Protein AF-A0A956Y553-F1 (afdb_monomer)

Mean predicted aligned error: 2.67 Å

pLDDT: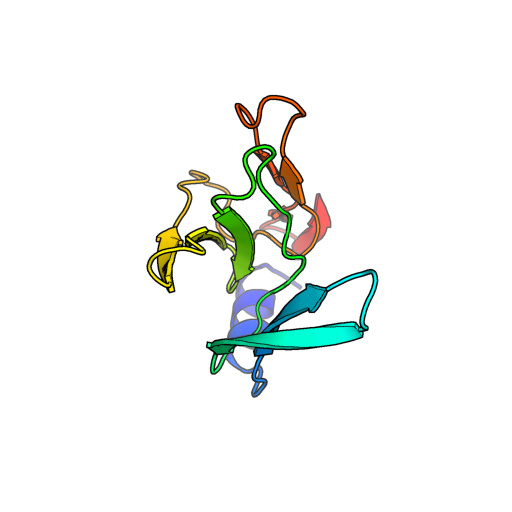 mean 96.54, std 2.19, range [89.06, 98.75]

Structure (mmCIF, N/CA/C/O backbone):
data_AF-A0A956Y553-F1
#
_entry.id   AF-A0A956Y553-F1
#
loop_
_atom_site.group_PDB
_atom_site.id
_atom_site.type_symbol
_atom_site.label_atom_id
_atom_site.label_alt_id
_atom_site.label_comp_id
_atom_site.label_asym_id
_atom_site.label_entity_id
_atom_site.label_seq_id
_atom_site.pdbx_PDB_ins_code
_atom_site.Cartn_x
_atom_site.Cartn_y
_atom_site.Cartn_z
_atom_site.occupancy
_atom_site.B_iso_or_equiv
_atom_site.auth_seq_id
_atom_site.auth_comp_id
_atom_site.auth_asym_id
_atom_site.auth_atom_id
_atom_site.pdbx_PDB_model_num
ATOM 1 N N . MET A 1 1 ? 25.386 0.453 -8.237 1.00 89.38 1 MET A N 1
ATOM 2 C CA . MET A 1 1 ? 24.856 -0.802 -7.673 1.00 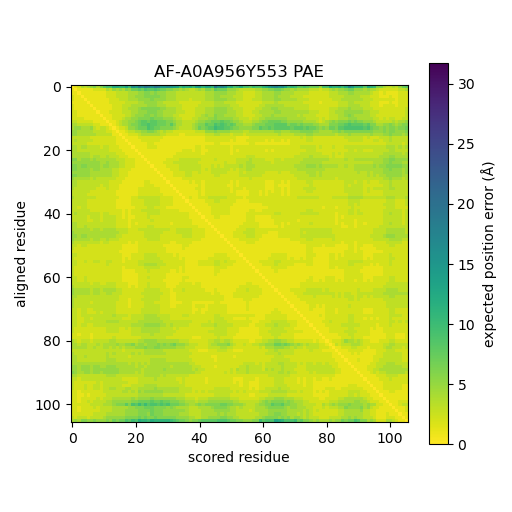89.38 1 MET A CA 1
ATOM 3 C C . MET A 1 1 ? 23.680 -1.169 -8.550 1.00 89.38 1 MET A C 1
ATOM 5 O O . MET A 1 1 ? 22.907 -0.267 -8.835 1.00 89.38 1 MET A O 1
ATOM 9 N N . ASP A 1 2 ? 23.603 -2.397 -9.049 1.00 94.25 2 ASP A N 1
ATOM 10 C CA . ASP A 1 2 ? 22.455 -2.837 -9.851 1.00 94.25 2 ASP A CA 1
ATOM 11 C C . ASP A 1 2 ? 21.293 -3.291 -8.951 1.00 94.25 2 ASP A C 1
ATOM 13 O O . ASP A 1 2 ? 21.432 -3.384 -7.723 1.00 94.25 2 ASP A O 1
ATOM 17 N N . ILE A 1 3 ? 20.138 -3.564 -9.561 1.00 95.19 3 ILE A N 1
ATOM 18 C CA . ILE A 1 3 ? 18.945 -3.976 -8.817 1.00 95.19 3 ILE A CA 1
ATOM 19 C C . ILE A 1 3 ? 19.120 -5.319 -8.097 1.00 95.19 3 ILE A C 1
ATOM 21 O O . ILE A 1 3 ? 18.619 -5.489 -6.989 1.00 95.19 3 ILE A O 1
ATOM 25 N N . GLU A 1 4 ? 19.880 -6.255 -8.667 1.00 95.94 4 GLU A N 1
ATOM 26 C CA . GLU A 1 4 ? 20.129 -7.567 -8.055 1.00 95.94 4 GLU A CA 1
ATOM 27 C C . GLU A 1 4 ? 20.916 -7.440 -6.746 1.00 95.94 4 GLU A C 1
ATOM 29 O O . GLU A 1 4 ? 20.583 -8.068 -5.736 1.00 95.94 4 GLU A O 1
ATOM 34 N N . THR A 1 5 ? 21.923 -6.564 -6.724 1.00 95.56 5 THR A N 1
ATOM 35 C CA . THR A 1 5 ? 22.677 -6.266 -5.504 1.00 95.56 5 THR A CA 1
ATOM 36 C C . THR A 1 5 ? 21.781 -5.620 -4.446 1.00 95.56 5 THR A C 1
ATOM 38 O O . THR A 1 5 ? 21.838 -6.013 -3.279 1.00 95.56 5 THR A O 1
ATOM 41 N N . LEU A 1 6 ? 20.913 -4.677 -4.838 1.00 94.25 6 LEU A N 1
ATOM 42 C CA . LEU A 1 6 ? 19.969 -4.045 -3.912 1.00 94.25 6 LEU A CA 1
ATOM 43 C C . LEU A 1 6 ? 18.974 -5.062 -3.332 1.00 94.25 6 LEU A C 1
ATOM 45 O O . LEU A 1 6 ? 18.764 -5.085 -2.119 1.00 94.25 6 LEU A O 1
ATOM 49 N N . ARG A 1 7 ? 18.396 -5.931 -4.169 1.00 94.44 7 ARG A N 1
ATOM 50 C CA . ARG A 1 7 ? 17.472 -6.997 -3.745 1.00 94.44 7 ARG A CA 1
ATOM 51 C C . ARG A 1 7 ? 18.106 -7.900 -2.697 1.00 94.44 7 ARG A C 1
ATOM 53 O O . ARG A 1 7 ? 17.469 -8.198 -1.688 1.00 94.44 7 ARG A O 1
ATOM 60 N N . LYS A 1 8 ? 19.372 -8.282 -2.894 1.00 94.81 8 LYS A N 1
ATOM 61 C CA . LYS A 1 8 ? 20.120 -9.076 -1.915 1.00 94.81 8 LYS A CA 1
ATOM 62 C C . LYS A 1 8 ? 20.251 -8.348 -0.576 1.00 94.81 8 LYS A C 1
ATOM 64 O O . LYS A 1 8 ? 19.958 -8.937 0.457 1.00 94.81 8 LYS A O 1
ATOM 69 N N . TRP A 1 9 ? 20.621 -7.068 -0.586 1.00 92.50 9 TRP A N 1
ATOM 70 C CA . TRP A 1 9 ? 20.732 -6.281 0.648 1.00 92.50 9 TRP A CA 1
ATOM 71 C C . TRP A 1 9 ? 19.391 -6.098 1.359 1.00 92.50 9 TRP A C 1
ATOM 73 O O . TRP A 1 9 ? 19.344 -6.142 2.584 1.00 92.50 9 TRP A O 1
ATOM 83 N N . ILE A 1 10 ? 18.297 -5.908 0.615 1.00 91.12 10 ILE A N 1
ATOM 84 C CA . ILE A 1 10 ? 16.944 -5.833 1.184 1.00 91.12 10 ILE A CA 1
ATOM 85 C C . ILE A 1 10 ? 16.557 -7.171 1.826 1.00 91.12 10 ILE A C 1
ATOM 87 O O . ILE A 1 10 ? 16.008 -7.172 2.924 1.00 91.12 10 ILE A O 1
ATOM 91 N N . ALA A 1 11 ? 16.864 -8.297 1.177 1.00 90.38 11 ALA A N 1
ATOM 92 C CA . ALA A 1 11 ? 16.560 -9.633 1.688 1.00 90.38 11 ALA A CA 1
ATOM 93 C C . ALA A 1 11 ? 17.361 -10.005 2.949 1.00 90.38 11 ALA A C 1
ATOM 95 O O . ALA A 1 11 ? 16.904 -10.824 3.740 1.00 90.38 11 ALA A O 1
ATOM 96 N N . GLU A 1 12 ? 18.535 -9.405 3.143 1.00 92.25 12 GLU A N 1
ATOM 97 C CA . GLU A 1 12 ? 19.387 -9.598 4.324 1.00 92.25 12 GLU A CA 1
ATOM 98 C C . GLU A 1 12 ? 18.995 -8.695 5.510 1.00 92.25 12 GLU A C 1
ATOM 100 O O . GLU A 1 12 ? 19.598 -8.796 6.579 1.00 92.25 12 GLU A O 1
ATOM 105 N N . ARG A 1 13 ? 18.000 -7.806 5.356 1.00 89.06 13 ARG A N 1
ATOM 106 C CA . ARG A 1 13 ? 17.551 -6.941 6.454 1.00 89.06 13 ARG A CA 1
ATOM 107 C C . ARG A 1 13 ? 16.860 -7.761 7.540 1.00 89.06 13 ARG A C 1
ATOM 109 O O . ARG A 1 13 ? 15.750 -8.246 7.354 1.00 89.06 13 ARG A O 1
ATOM 116 N N . ASP A 1 14 ? 17.497 -7.814 8.702 1.00 91.81 14 ASP A N 1
ATOM 117 C CA . ASP A 1 14 ? 16.922 -8.342 9.936 1.00 91.81 14 ASP A CA 1
ATOM 118 C C . ASP A 1 14 ? 16.185 -7.212 10.667 1.00 91.81 14 ASP A C 1
ATOM 120 O O . ASP A 1 14 ? 16.755 -6.445 11.447 1.00 91.81 14 ASP A O 1
ATOM 124 N N . SER A 1 15 ? 14.935 -6.974 10.278 1.00 94.56 15 SER A N 1
ATOM 125 C CA . SER A 1 15 ? 14.109 -5.895 10.822 1.00 94.56 15 SER A CA 1
ATOM 126 C C . SER A 1 15 ? 12.644 -6.294 10.814 1.00 94.56 15 SER A C 1
ATOM 128 O O . SER A 1 15 ? 12.155 -6.857 9.838 1.00 94.56 15 SER A O 1
ATOM 130 N N . PHE A 1 16 ? 11.938 -5.939 11.883 1.00 96.75 16 PHE A N 1
ATOM 131 C CA . PHE A 1 16 ? 10.498 -6.128 12.009 1.00 96.75 16 PHE A CA 1
ATOM 132 C C . PHE A 1 16 ? 9.770 -4.789 11.863 1.00 96.75 16 PHE A C 1
ATOM 134 O O . PHE A 1 16 ? 10.358 -3.718 12.024 1.00 96.75 16 PHE A O 1
ATOM 141 N N . SER A 1 17 ? 8.482 -4.837 11.548 1.00 98.12 17 SER A N 1
ATOM 142 C CA . SER A 1 17 ? 7.616 -3.659 11.477 1.00 98.12 17 SER A CA 1
ATOM 143 C C . SER A 1 17 ? 6.301 -3.917 12.194 1.00 98.12 17 SER A C 1
ATOM 145 O O . SER A 1 17 ? 5.783 -5.031 12.182 1.00 98.12 17 SER A O 1
ATOM 147 N N . ILE A 1 18 ? 5.756 -2.873 12.813 1.00 98.44 18 ILE A N 1
ATOM 148 C CA . ILE A 1 18 ? 4.463 -2.914 13.494 1.00 98.44 18 ILE A CA 1
ATOM 149 C C . ILE A 1 18 ? 3.551 -1.923 12.779 1.00 98.44 18 ILE A C 1
ATOM 151 O O . ILE A 1 18 ? 3.828 -0.724 12.766 1.00 98.44 18 ILE A O 1
ATOM 155 N N . LEU A 1 19 ? 2.479 -2.425 12.168 1.00 98.56 19 LEU A N 1
ATOM 156 C CA . LEU A 1 19 ? 1.412 -1.593 11.631 1.00 98.56 19 LEU A CA 1
ATOM 157 C C . LEU A 1 19 ? 0.436 -1.270 12.755 1.00 98.56 19 LEU A C 1
ATOM 159 O O . LEU A 1 19 ? -0.108 -2.171 13.398 1.00 98.56 19 LEU A O 1
ATOM 163 N N . GLU A 1 20 ? 0.192 0.014 12.968 1.00 98.38 20 GLU A N 1
ATOM 164 C CA . GLU A 1 20 ? -0.686 0.500 14.021 1.00 98.38 20 GLU A CA 1
ATOM 165 C C . GLU A 1 20 ? -1.494 1.713 13.572 1.00 98.38 20 GLU A C 1
ATOM 167 O O . GLU A 1 20 ? -1.093 2.463 12.681 1.00 98.38 20 GLU A O 1
ATOM 172 N N . THR A 1 21 ? -2.627 1.922 14.232 1.00 98.19 21 THR A N 1
ATOM 173 C CA . THR A 1 21 ? -3.429 3.140 14.109 1.00 98.19 21 THR A CA 1
ATOM 174 C C . THR A 1 21 ? -3.384 3.916 15.408 1.00 98.19 21 THR A C 1
ATOM 176 O O . THR A 1 21 ? -3.331 3.325 16.487 1.00 98.19 21 THR A O 1
ATOM 179 N N . VAL A 1 22 ? -3.453 5.240 15.301 1.00 98.25 22 VAL A N 1
ATOM 180 C CA . VAL A 1 22 ? -3.508 6.142 16.451 1.00 98.25 22 VAL A CA 1
ATOM 181 C C . VAL A 1 22 ? -4.775 6.978 16.353 1.00 98.25 22 VAL A C 1
ATOM 183 O O . VAL A 1 22 ? -5.009 7.618 15.327 1.00 98.25 22 VAL A O 1
ATOM 186 N N . ASP A 1 23 ? -5.583 6.987 17.409 1.00 97.94 23 ASP A N 1
ATOM 187 C CA . ASP A 1 23 ? -6.670 7.953 17.533 1.00 97.94 23 ASP A CA 1
ATOM 188 C C . ASP A 1 23 ? -6.073 9.353 17.742 1.00 97.94 23 ASP A C 1
ATOM 190 O O . ASP A 1 23 ? -5.315 9.595 18.682 1.00 97.94 23 ASP A O 1
ATOM 194 N N . VAL A 1 24 ? -6.391 10.288 16.847 1.00 97.75 24 VAL A N 1
ATOM 195 C CA . VAL A 1 24 ? -5.774 11.626 16.832 1.00 97.75 24 VAL A CA 1
ATOM 196 C C . VAL A 1 24 ? -6.233 12.537 17.974 1.00 97.75 24 VAL A C 1
ATOM 198 O O . VAL A 1 24 ? -5.596 13.559 18.224 1.00 97.75 24 VAL A O 1
ATOM 201 N N . PHE A 1 25 ? -7.326 12.200 18.661 1.00 98.38 25 PHE A N 1
ATOM 202 C CA . PHE A 1 25 ? -7.863 12.981 19.773 1.00 98.38 25 PHE A CA 1
ATOM 203 C C . PHE A 1 25 ? -7.390 12.449 21.125 1.00 98.38 25 PHE A C 1
ATOM 205 O O . PHE A 1 25 ? -7.110 13.241 22.025 1.00 98.38 25 PHE A O 1
ATOM 212 N N . THR A 1 26 ? -7.306 11.126 21.281 1.00 98.31 26 THR A N 1
ATOM 213 C CA . THR A 1 26 ? -6.939 10.475 22.547 1.00 98.31 26 THR A CA 1
ATOM 214 C C . THR A 1 26 ? -5.474 10.047 22.600 1.00 98.31 26 THR A C 1
ATOM 216 O O . THR A 1 26 ? -4.920 9.911 23.689 1.00 98.31 26 THR A O 1
ATOM 219 N N . GLY A 1 27 ? -4.836 9.840 21.445 1.00 98.12 27 GLY A N 1
ATOM 220 C CA . GLY A 1 27 ? -3.507 9.242 21.339 1.00 98.12 27 GLY A CA 1
ATOM 221 C C . GLY A 1 27 ? -3.491 7.728 21.574 1.00 98.12 27 GLY A C 1
ATOM 222 O O . GLY A 1 27 ? -2.411 7.147 21.687 1.00 98.12 27 GLY A O 1
ATOM 223 N N . GLU A 1 28 ? -4.655 7.081 21.673 1.00 98.50 28 GLU A N 1
ATOM 224 C CA . GLU A 1 28 ? -4.751 5.631 21.835 1.00 98.50 28 GLU A CA 1
ATOM 225 C C . GLU A 1 28 ? -4.192 4.916 20.601 1.00 98.50 28 GLU A C 1
ATOM 227 O O . GLU A 1 28 ? -4.555 5.231 19.468 1.00 98.50 28 GLU A O 1
ATOM 232 N N . ARG A 1 29 ? -3.295 3.949 20.828 1.00 98.31 29 ARG A N 1
ATOM 233 C CA . ARG A 1 29 ? -2.630 3.168 19.778 1.00 98.31 29 ARG A CA 1
ATOM 234 C C . ARG A 1 29 ? -3.216 1.766 19.729 1.00 98.31 29 ARG A C 1
ATOM 236 O O . ARG A 1 29 ? -3.304 1.102 20.758 1.00 98.31 29 ARG A O 1
ATOM 243 N N . THR A 1 30 ? -3.552 1.299 18.533 1.00 97.88 30 THR A N 1
ATOM 244 C CA . THR A 1 30 ? -3.994 -0.079 18.286 1.00 97.88 30 THR A CA 1
ATOM 245 C C . THR A 1 30 ? -3.024 -0.755 17.330 1.00 97.88 30 THR A C 1
ATOM 247 O O . THR A 1 30 ? -2.840 -0.288 16.207 1.00 97.88 30 THR A O 1
ATOM 250 N N . VAL A 1 31 ? -2.418 -1.864 17.764 1.00 98.44 31 VAL A N 1
ATOM 251 C CA . VAL A 1 31 ? -1.592 -2.709 16.893 1.00 98.44 31 VAL A CA 1
ATOM 252 C C . VAL A 1 31 ? -2.509 -3.518 15.983 1.00 98.44 31 VAL A C 1
ATOM 254 O O . VAL A 1 31 ? -3.352 -4.276 16.456 1.00 98.44 31 VAL A O 1
ATOM 257 N N . LEU A 1 32 ? -2.328 -3.357 14.675 1.00 98.31 32 LEU A N 1
ATOM 258 C CA . LEU A 1 32 ? -3.083 -4.065 13.645 1.00 98.31 32 LEU A CA 1
ATOM 259 C C . LEU A 1 32 ? -2.378 -5.346 13.202 1.00 98.31 32 LEU A C 1
ATOM 261 O O . LEU A 1 32 ? -3.029 -6.365 12.948 1.00 98.31 32 LEU A O 1
ATOM 265 N N . ARG A 1 33 ? -1.048 -5.287 13.058 1.00 98.31 33 ARG A N 1
ATOM 266 C CA . ARG A 1 33 ? -0.224 -6.426 12.646 1.00 98.31 33 ARG A CA 1
ATOM 267 C C . ARG A 1 33 ? 1.258 -6.202 12.916 1.00 98.31 33 ARG A C 1
ATOM 269 O O . ARG A 1 33 ? 1.757 -5.089 12.786 1.00 98.31 33 ARG A O 1
ATOM 276 N N . GLU A 1 34 ? 1.955 -7.293 13.195 1.00 98.31 34 GLU A N 1
ATOM 277 C CA . GLU A 1 34 ? 3.413 -7.359 13.222 1.00 98.31 34 GLU A CA 1
ATOM 278 C C . GLU A 1 34 ? 3.923 -8.119 11.992 1.00 98.31 34 GLU A C 1
ATOM 280 O O . GLU A 1 34 ? 3.308 -9.092 11.546 1.00 98.31 34 GLU A O 1
ATOM 285 N N . PHE A 1 35 ? 5.042 -7.662 11.443 1.00 97.81 35 PHE A N 1
ATOM 286 C CA . PHE A 1 35 ? 5.711 -8.242 10.286 1.00 97.81 35 PHE A CA 1
ATOM 287 C C . PHE A 1 35 ? 7.163 -8.542 10.641 1.00 97.81 35 PHE A C 1
ATOM 289 O O . PHE A 1 35 ? 7.849 -7.695 11.209 1.00 97.81 35 PHE A O 1
ATOM 296 N N . ASP A 1 36 ? 7.655 -9.709 10.235 1.00 96.25 36 ASP A N 1
ATOM 297 C CA . ASP A 1 36 ? 9.070 -10.101 10.297 1.00 96.25 36 ASP A CA 1
ATOM 298 C C . ASP A 1 36 ? 9.894 -9.516 9.133 1.00 96.25 36 ASP A C 1
ATOM 300 O O . ASP A 1 36 ? 10.976 -9.994 8.802 1.00 96.25 36 ASP A O 1
ATOM 304 N N . TYR A 1 37 ? 9.358 -8.487 8.480 1.00 95.56 37 TYR A N 1
ATOM 305 C CA . TYR A 1 37 ? 9.997 -7.736 7.415 1.00 95.56 37 TYR A CA 1
ATOM 306 C C . TYR A 1 37 ? 9.557 -6.275 7.457 1.00 95.56 37 TYR A C 1
ATOM 308 O O . TYR A 1 37 ? 8.595 -5.902 8.130 1.00 95.56 37 TYR A O 1
ATOM 316 N N . ILE A 1 38 ? 10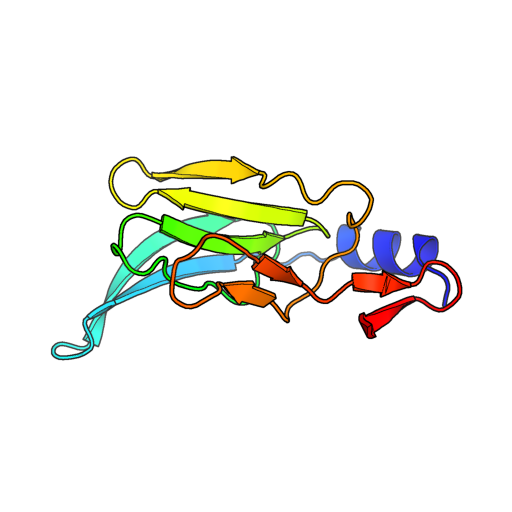.257 -5.447 6.687 1.00 96.06 38 ILE A N 1
ATOM 317 C CA . ILE A 1 38 ? 9.968 -4.021 6.573 1.00 96.06 38 ILE A CA 1
ATOM 318 C C . ILE A 1 38 ? 8.718 -3.783 5.721 1.00 96.06 38 ILE A C 1
ATOM 320 O O . ILE A 1 38 ? 8.648 -4.227 4.570 1.00 96.06 38 ILE A O 1
ATOM 324 N N . ILE A 1 39 ? 7.774 -3.034 6.289 1.00 97.50 39 ILE A N 1
ATOM 325 C CA . ILE A 1 39 ? 6.713 -2.341 5.553 1.00 97.50 39 ILE A CA 1
ATOM 326 C C . ILE A 1 39 ? 6.965 -0.834 5.629 1.00 97.50 39 ILE A C 1
ATOM 328 O O . ILE A 1 39 ? 7.529 -0.352 6.613 1.00 97.50 39 ILE A O 1
ATOM 332 N N . GLU A 1 40 ? 6.554 -0.081 4.616 1.00 96.75 40 GLU A N 1
ATOM 333 C CA . GLU A 1 40 ? 6.827 1.357 4.539 1.00 96.75 40 GLU A CA 1
ATOM 334 C C . GLU A 1 40 ? 5.583 2.146 4.091 1.00 96.75 40 GLU A C 1
ATOM 336 O O . GLU A 1 40 ? 4.687 1.623 3.425 1.00 96.75 40 GLU A O 1
ATOM 341 N N . ALA A 1 41 ? 5.539 3.413 4.517 1.00 97.19 41 ALA A N 1
ATOM 342 C CA . ALA A 1 41 ? 4.589 4.451 4.104 1.00 97.19 41 ALA A CA 1
ATOM 343 C C . ALA A 1 41 ? 3.095 4.047 4.004 1.00 97.19 41 ALA A C 1
ATOM 345 O O . ALA A 1 41 ? 2.482 4.250 2.960 1.00 97.19 41 ALA A O 1
ATOM 346 N N . PRO A 1 42 ? 2.451 3.534 5.070 1.00 97.94 42 PRO A N 1
ATOM 347 C CA . PRO A 1 42 ? 1.024 3.224 5.018 1.00 97.94 42 PRO A CA 1
ATOM 348 C C . PRO A 1 42 ? 0.160 4.468 4.726 1.00 97.94 42 PRO A C 1
ATOM 350 O O . PRO A 1 42 ? 0.246 5.482 5.420 1.00 97.94 42 PRO A O 1
ATOM 353 N N . ASN A 1 43 ? -0.722 4.361 3.732 1.00 97.88 43 ASN A N 1
ATOM 354 C CA . ASN A 1 43 ? -1.676 5.377 3.288 1.00 97.88 43 ASN A CA 1
ATOM 355 C C . ASN A 1 43 ? -3.119 4.871 3.408 1.00 97.88 43 ASN A C 1
ATOM 357 O O . ASN A 1 43 ? -3.426 3.744 3.035 1.00 97.88 43 ASN A O 1
ATOM 361 N N . TRP A 1 44 ? -4.034 5.717 3.874 1.00 97.81 44 TRP A N 1
ATOM 362 C CA . TRP A 1 44 ? -5.450 5.366 4.010 1.00 97.81 44 TRP A CA 1
ATOM 363 C C . TRP A 1 44 ? -6.195 5.475 2.680 1.00 97.81 44 TRP A C 1
ATOM 365 O O . TRP A 1 44 ? -6.062 6.479 1.976 1.00 97.81 44 TRP A O 1
ATOM 375 N N . THR A 1 45 ? -7.060 4.507 2.368 1.00 97.81 45 THR A N 1
ATOM 376 C CA . THR A 1 45 ? -8.092 4.731 1.351 1.00 97.81 45 THR A CA 1
ATOM 377 C C . THR A 1 45 ? -9.101 5.756 1.854 1.00 97.81 45 THR A C 1
ATOM 379 O O . THR A 1 45 ? -9.421 5.820 3.040 1.00 97.81 45 THR A O 1
ATOM 382 N N . ARG A 1 46 ? -9.648 6.561 0.937 1.00 96.69 46 ARG A N 1
ATOM 383 C CA . ARG A 1 46 ? -10.647 7.599 1.256 1.00 96.69 46 ARG A CA 1
ATOM 384 C C . ARG A 1 46 ? -11.843 7.114 2.093 1.00 96.69 46 ARG A C 1
ATOM 386 O O . ARG A 1 46 ? -12.380 7.889 2.878 1.00 96.69 46 ARG A O 1
ATOM 393 N N . ASP A 1 47 ? -12.292 5.878 1.893 1.00 96.62 47 ASP A N 1
ATOM 394 C CA . ASP A 1 47 ? -13.413 5.275 2.627 1.00 96.62 47 ASP A CA 1
ATOM 395 C C . ASP A 1 47 ? -13.017 4.710 4.003 1.00 96.62 47 ASP A C 1
ATOM 397 O O . ASP A 1 47 ? -13.880 4.243 4.743 1.00 96.62 47 ASP A O 1
ATOM 401 N N . GLY A 1 48 ? -11.727 4.749 4.351 1.00 97.12 48 GLY A N 1
ATOM 402 C CA . GLY A 1 48 ? -11.184 4.222 5.599 1.00 97.12 48 GLY A CA 1
ATOM 403 C C . GLY A 1 48 ? -11.178 2.697 5.687 1.00 97.12 48 GLY A C 1
ATOM 404 O O . GLY A 1 48 ? -10.922 2.161 6.763 1.00 97.12 48 GLY A O 1
ATOM 405 N N . ARG A 1 49 ? -11.476 1.982 4.595 1.00 97.81 49 ARG A N 1
ATOM 406 C C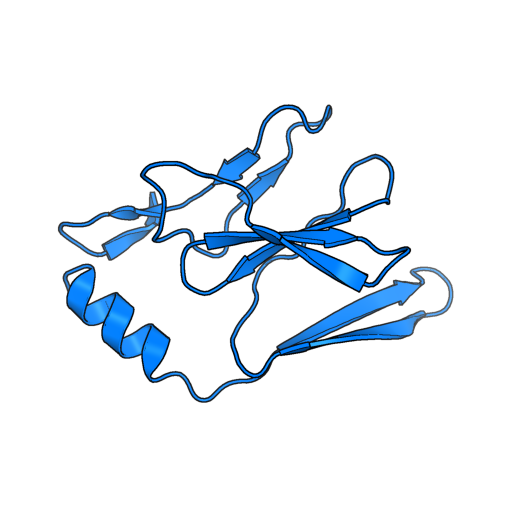A . ARG A 1 49 ? -11.566 0.517 4.608 1.00 97.81 49 ARG A CA 1
ATOM 407 C C . ARG A 1 49 ? -10.196 -0.157 4.589 1.00 97.81 49 ARG A C 1
ATOM 409 O O . ARG A 1 49 ? -10.031 -1.200 5.225 1.00 97.81 49 ARG A O 1
ATOM 416 N N . TYR A 1 50 ? -9.233 0.429 3.878 1.00 98.44 50 TYR A N 1
ATOM 417 C CA . TYR A 1 50 ? -7.918 -0.161 3.670 1.00 98.44 50 TYR A CA 1
ATOM 418 C C . TYR A 1 50 ? -6.775 0.793 4.015 1.00 98.44 50 TYR A C 1
ATOM 420 O O . TYR A 1 50 ? -6.877 2.014 3.874 1.00 98.44 50 TYR A O 1
ATOM 428 N N . LEU A 1 51 ? -5.648 0.194 4.385 1.00 98.50 51 LEU A N 1
ATOM 429 C CA . LEU A 1 51 ? -4.329 0.813 4.358 1.00 98.50 51 LEU A CA 1
ATOM 430 C C . LEU A 1 51 ? -3.545 0.251 3.170 1.00 98.50 51 LEU A C 1
ATOM 432 O O . LEU A 1 51 ? -3.468 -0.963 3.016 1.00 98.50 51 LEU A O 1
ATOM 436 N N . VAL A 1 52 ? -2.958 1.113 2.346 1.00 98.50 52 VAL A N 1
ATOM 437 C CA . VAL A 1 52 ? -2.041 0.753 1.259 1.00 98.50 52 VAL A CA 1
ATOM 438 C C . VAL A 1 52 ? -0.615 0.992 1.727 1.00 98.50 52 VAL A C 1
ATOM 440 O O . VAL A 1 52 ? -0.342 2.055 2.266 1.00 98.50 52 VAL A O 1
ATOM 443 N N . TYR A 1 53 ? 0.281 0.032 1.546 1.00 98.69 53 TYR A N 1
ATOM 444 C CA . TYR A 1 53 ? 1.686 0.152 1.943 1.00 98.69 53 TYR A CA 1
ATOM 445 C C . TYR A 1 53 ? 2.585 -0.609 0.964 1.00 98.69 53 TYR A C 1
ATOM 447 O O . TYR A 1 53 ? 2.106 -1.487 0.238 1.00 98.69 53 TYR A O 1
ATOM 455 N N . ASN A 1 54 ? 3.887 -0.315 0.952 1.00 98.25 54 ASN A N 1
ATOM 456 C CA . ASN A 1 54 ? 4.859 -1.114 0.203 1.00 98.25 54 ASN A CA 1
ATOM 457 C C . ASN A 1 54 ? 5.619 -2.076 1.126 1.00 98.25 54 ASN A C 1
ATOM 459 O O . ASN A 1 54 ? 5.852 -1.798 2.303 1.00 98.25 54 ASN A O 1
ATOM 463 N N . ALA A 1 55 ? 6.022 -3.220 0.580 1.00 96.88 55 ALA A N 1
ATOM 464 C CA . ALA A 1 55 ? 6.931 -4.157 1.226 1.00 96.88 55 ALA A CA 1
ATOM 465 C C . ALA A 1 55 ? 7.657 -4.997 0.172 1.00 96.88 55 ALA A C 1
ATOM 467 O O . ALA A 1 55 ? 7.052 -5.426 -0.806 1.00 96.88 55 ALA A O 1
ATOM 468 N N . LYS A 1 56 ? 8.952 -5.275 0.370 1.00 94.62 56 LYS A N 1
ATOM 469 C CA . LYS A 1 56 ? 9.736 -6.178 -0.504 1.00 94.62 56 LYS A CA 1
ATOM 470 C C . LYS A 1 56 ? 9.596 -5.868 -2.012 1.00 94.62 56 LYS A C 1
ATOM 472 O O . LYS A 1 56 ? 9.510 -6.787 -2.822 1.00 94.62 56 LYS A O 1
ATOM 477 N N . GLY A 1 57 ? 9.539 -4.586 -2.378 1.00 96.00 57 GLY A N 1
ATOM 478 C CA . GLY A 1 57 ? 9.398 -4.159 -3.774 1.00 96.00 57 GLY A CA 1
ATOM 479 C C . GLY A 1 57 ? 7.965 -4.156 -4.325 1.00 96.00 57 GLY A C 1
ATOM 480 O O . GLY A 1 57 ? 7.762 -3.812 -5.482 1.00 96.00 57 GLY A O 1
ATOM 481 N N . ARG A 1 58 ? 6.956 -4.532 -3.536 1.00 97.88 58 ARG A N 1
ATOM 482 C CA . ARG A 1 58 ? 5.563 -4.686 -3.987 1.00 97.88 58 ARG A CA 1
ATOM 483 C C . ARG A 1 58 ? 4.616 -3.819 -3.171 1.00 97.88 58 ARG A C 1
ATOM 485 O O . ARG A 1 58 ? 4.980 -3.351 -2.092 1.00 97.88 58 ARG A O 1
ATOM 492 N N . MET A 1 59 ? 3.399 -3.651 -3.675 1.00 98.62 59 MET A N 1
ATOM 493 C CA . MET A 1 59 ? 2.334 -2.888 -3.028 1.00 98.62 59 MET A CA 1
ATOM 494 C C . MET A 1 59 ? 1.278 -3.821 -2.441 1.00 98.62 59 MET A C 1
ATOM 496 O O . MET A 1 59 ? 0.945 -4.843 -3.036 1.00 98.62 59 MET A O 1
ATOM 500 N N . PHE A 1 60 ? 0.725 -3.461 -1.287 1.00 98.69 60 PHE A N 1
ATOM 501 C CA . PHE A 1 60 ? -0.257 -4.270 -0.572 1.00 98.69 60 PHE A CA 1
ATOM 502 C C . PHE A 1 60 ? -1.381 -3.412 -0.001 1.00 98.69 60 PHE A C 1
ATOM 504 O O . PHE A 1 60 ? -1.160 -2.263 0.375 1.00 98.69 60 PHE A O 1
ATOM 511 N N . THR A 1 61 ? -2.570 -3.997 0.124 1.00 98.62 61 THR A N 1
ATOM 512 C CA . THR A 1 61 ? -3.670 -3.487 0.949 1.00 98.62 61 THR A CA 1
ATOM 513 C C . THR A 1 61 ? -3.790 -4.304 2.231 1.00 98.62 61 THR A C 1
ATOM 515 O O . THR A 1 61 ? -3.744 -5.529 2.161 1.00 98.62 61 THR A O 1
ATOM 518 N N . TYR A 1 62 ? -4.041 -3.654 3.364 1.00 98.75 62 TYR A N 1
ATOM 519 C CA . TYR A 1 62 ? -4.524 -4.251 4.612 1.00 98.75 62 TYR A CA 1
ATOM 520 C C . TYR A 1 62 ? -5.970 -3.797 4.856 1.00 98.75 62 TYR A C 1
ATOM 522 O O . TYR A 1 62 ? -6.219 -2.594 4.924 1.00 98.75 62 TYR A O 1
ATOM 530 N N . GLU A 1 63 ? -6.924 -4.718 4.986 1.00 98.69 63 GLU A N 1
ATOM 531 C CA . GLU A 1 63 ? -8.327 -4.401 5.295 1.00 98.69 63 GLU A CA 1
ATOM 532 C C . GLU A 1 63 ? -8.545 -4.276 6.806 1.00 98.69 63 GLU A C 1
ATOM 534 O O . GLU A 1 63 ? -8.335 -5.232 7.548 1.00 98.69 63 GLU A O 1
ATOM 539 N N . LEU A 1 64 ? -9.030 -3.125 7.282 1.00 98.31 64 LEU A N 1
ATOM 540 C CA . LEU A 1 64 ? -9.164 -2.883 8.725 1.00 98.31 64 LEU A CA 1
ATOM 541 C C . LEU A 1 64 ? -10.174 -3.788 9.433 1.00 98.31 64 LEU A C 1
ATOM 543 O O . LEU A 1 64 ? -10.012 -4.077 10.614 1.00 98.31 64 LEU A O 1
ATOM 547 N N . ALA A 1 65 ? -11.228 -4.214 8.737 1.00 97.81 65 ALA A N 1
ATOM 548 C CA . ALA A 1 65 ? -12.298 -4.998 9.348 1.00 97.81 65 ALA A CA 1
ATOM 549 C C . ALA A 1 65 ? -11.905 -6.464 9.591 1.00 97.81 65 ALA A C 1
ATOM 551 O O . ALA A 1 65 ? -12.391 -7.084 10.536 1.00 97.81 65 ALA A O 1
ATOM 552 N N . THR A 1 66 ? -11.064 -7.023 8.722 1.00 98.19 66 THR A N 1
ATOM 553 C CA . THR A 1 66 ? -10.731 -8.457 8.683 1.00 98.19 66 THR A CA 1
ATOM 554 C C . THR A 1 66 ? -9.272 -8.725 9.041 1.00 98.19 66 THR A C 1
ATOM 556 O O . THR A 1 66 ? -8.939 -9.809 9.516 1.00 98.19 66 THR A O 1
ATOM 559 N N . GLY A 1 67 ? -8.397 -7.738 8.841 1.00 97.94 67 GLY A N 1
ATOM 560 C CA . GLY A 1 67 ? -6.952 -7.898 8.895 1.00 97.94 67 GLY A CA 1
ATOM 561 C C . GLY A 1 67 ? -6.368 -8.603 7.670 1.00 97.94 67 GLY A C 1
ATOM 562 O O . GLY A 1 67 ? -5.208 -9.025 7.722 1.00 97.94 67 GLY A O 1
ATOM 563 N N . ASP A 1 68 ? -7.147 -8.760 6.595 1.00 98.50 68 ASP A N 1
ATOM 564 C CA . ASP A 1 68 ? -6.705 -9.415 5.367 1.00 98.50 68 ASP A CA 1
ATOM 565 C C . ASP A 1 68 ? -5.688 -8.559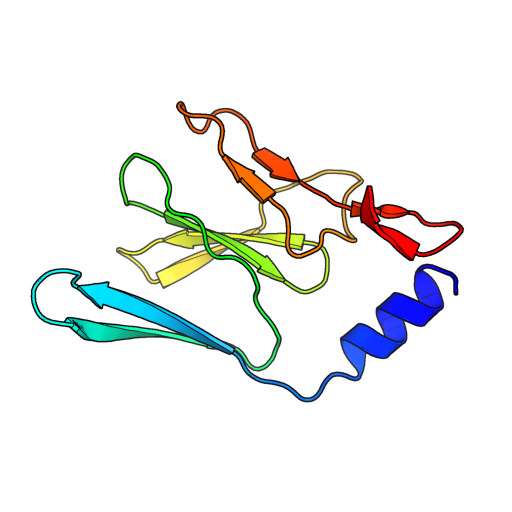 4.615 1.00 98.50 68 ASP A C 1
ATOM 567 O O . ASP A 1 68 ? -5.806 -7.336 4.538 1.00 98.50 68 ASP A O 1
ATOM 571 N N . ILE A 1 69 ? -4.691 -9.230 4.035 1.00 98.69 69 ILE A N 1
ATOM 572 C CA . ILE A 1 69 ? -3.653 -8.605 3.217 1.00 98.69 69 ILE A CA 1
ATOM 573 C C . ILE A 1 69 ? -3.760 -9.124 1.795 1.00 98.69 69 ILE A C 1
ATOM 575 O O . ILE A 1 69 ? -3.798 -10.335 1.577 1.00 98.69 69 ILE A O 1
ATOM 579 N N . GLN A 1 70 ? -3.755 -8.208 0.832 1.00 98.56 70 GLN A N 1
ATOM 580 C CA . GLN A 1 70 ? -3.761 -8.533 -0.591 1.00 98.56 70 GLN A CA 1
ATOM 581 C C . GLN A 1 70 ? -2.679 -7.737 -1.315 1.00 98.56 70 GLN A C 1
ATOM 583 O O . GLN A 1 70 ? -2.468 -6.565 -1.018 1.00 98.56 70 GLN A O 1
ATOM 588 N N . GLU A 1 71 ? -1.977 -8.381 -2.244 1.00 98.50 71 GLU A N 1
ATOM 589 C CA . GLU A 1 71 ? -1.041 -7.698 -3.141 1.00 98.50 71 GLU A CA 1
ATOM 590 C C . GLU A 1 71 ? -1.825 -6.892 -4.184 1.00 98.50 71 GLU A C 1
ATOM 592 O O . GLU A 1 71 ? -2.816 -7.372 -4.737 1.00 98.50 71 GLU A O 1
ATOM 597 N N . ILE A 1 72 ? -1.373 -5.669 -4.452 1.00 98.00 72 ILE A N 1
ATOM 598 C CA . ILE A 1 72 ? -1.849 -4.857 -5.570 1.00 98.00 72 ILE A CA 1
ATOM 599 C C . ILE A 1 72 ? -0.947 -5.174 -6.760 1.00 98.00 72 ILE A C 1
ATOM 601 O O . ILE A 1 72 ? 0.258 -4.940 -6.698 1.00 98.00 72 ILE A O 1
ATOM 605 N N . ASP A 1 73 ? -1.529 -5.681 -7.846 1.00 97.50 73 ASP A N 1
ATOM 606 C CA . ASP A 1 73 ? -0.783 -5.942 -9.077 1.00 97.50 73 ASP A CA 1
ATOM 607 C C . ASP A 1 73 ? -0.334 -4.620 -9.722 1.00 97.50 73 ASP A C 1
ATOM 609 O O . ASP A 1 73 ? -1.139 -3.847 -10.246 1.00 97.50 73 ASP A O 1
ATOM 613 N N . THR A 1 74 ? 0.971 -4.361 -9.664 1.00 97.56 74 THR A N 1
ATOM 614 C CA . THR A 1 74 ? 1.647 -3.202 -10.265 1.00 97.56 74 THR A CA 1
ATOM 615 C C . THR A 1 74 ? 2.348 -3.552 -11.583 1.00 97.56 74 THR A C 1
ATOM 617 O O . THR A 1 74 ? 3.119 -2.751 -12.125 1.00 97.56 74 THR A O 1
ATOM 620 N N . GLY A 1 75 ? 2.095 -4.740 -12.138 1.00 96.56 75 GLY A N 1
ATOM 621 C CA . GLY A 1 75 ? 2.689 -5.210 -13.382 1.00 96.56 75 GLY A CA 1
ATOM 622 C C . GLY A 1 75 ? 4.207 -5.360 -13.280 1.00 96.56 75 GLY A C 1
ATOM 623 O O . GLY A 1 75 ? 4.718 -6.152 -12.493 1.00 96.56 75 GLY A O 1
ATOM 624 N N . PHE A 1 76 ? 4.949 -4.617 -14.110 1.00 95.44 76 PHE A N 1
ATOM 625 C CA . PHE A 1 76 ? 6.415 -4.708 -14.135 1.00 95.44 76 PHE A CA 1
ATOM 626 C C . PHE A 1 76 ? 7.080 -4.087 -12.900 1.00 95.44 76 PHE A C 1
ATOM 628 O O . PHE A 1 76 ? 8.254 -4.354 -12.647 1.00 95.44 76 PHE A O 1
ATOM 635 N N . ALA A 1 77 ? 6.364 -3.226 -12.174 1.00 96.62 77 ALA A N 1
ATOM 636 C CA . ALA A 1 77 ? 6.932 -2.452 -11.088 1.00 96.62 77 ALA A CA 1
ATOM 637 C C . ALA A 1 77 ? 6.985 -3.293 -9.801 1.00 96.62 77 ALA A C 1
ATOM 639 O O . ALA A 1 77 ? 6.110 -3.189 -8.946 1.00 96.62 77 ALA A O 1
ATOM 640 N N . THR A 1 78 ? 7.999 -4.153 -9.692 1.00 96.75 78 THR A N 1
ATOM 641 C CA . THR A 1 78 ? 8.197 -5.097 -8.574 1.00 96.75 78 THR A CA 1
ATOM 642 C C . THR A 1 78 ? 9.378 -4.753 -7.661 1.00 96.75 78 THR A C 1
ATOM 644 O O . THR A 1 78 ? 9.768 -5.563 -6.822 1.00 96.75 78 THR A O 1
ATOM 647 N N . ASP A 1 79 ? 9.946 -3.562 -7.820 1.00 97.25 79 ASP A N 1
ATOM 648 C CA . ASP A 1 79 ? 10.954 -2.935 -6.962 1.00 97.25 79 ASP A CA 1
ATOM 649 C C . ASP A 1 79 ? 10.467 -1.557 -6.463 1.00 97.25 79 ASP A C 1
ATOM 651 O O . ASP A 1 79 ? 11.213 -0.573 -6.436 1.00 97.25 79 ASP A O 1
ATOM 655 N N . CYS A 1 80 ? 9.184 -1.475 -6.097 1.00 97.50 80 CYS A N 1
ATOM 656 C CA . CYS A 1 80 ? 8.580 -0.309 -5.459 1.00 97.50 80 CYS A CA 1
ATOM 657 C C . CYS A 1 80 ? 9.244 0.012 -4.120 1.00 97.50 80 CYS A C 1
ATOM 659 O O . CYS A 1 80 ? 9.574 -0.882 -3.334 1.00 97.50 80 CYS A O 1
ATOM 661 N N . ASN A 1 81 ? 9.395 1.301 -3.841 1.00 94.75 81 ASN A N 1
ATOM 662 C CA . ASN A 1 81 ? 9.931 1.784 -2.574 1.00 94.75 81 ASN A CA 1
ATOM 663 C C . ASN A 1 81 ? 8.927 2.702 -1.865 1.00 94.75 81 ASN A C 1
ATOM 665 O O . ASN A 1 81 ? 7.748 2.708 -2.207 1.00 94.75 81 ASN A O 1
ATOM 669 N N . ASN A 1 82 ? 9.390 3.402 -0.831 1.00 93.94 82 ASN A N 1
ATOM 670 C CA . ASN A 1 82 ? 8.564 4.148 0.114 1.00 93.94 82 ASN A CA 1
ATOM 671 C C . ASN A 1 82 ? 7.524 5.079 -0.537 1.00 93.94 82 ASN A C 1
ATOM 673 O O . ASN A 1 82 ? 6.405 5.182 -0.041 1.00 93.94 82 ASN A O 1
ATOM 677 N N . ASP A 1 83 ? 7.860 5.772 -1.625 1.00 95.00 83 ASP A N 1
ATOM 678 C CA . ASP A 1 83 ? 7.002 6.843 -2.132 1.00 95.00 83 ASP A CA 1
ATOM 679 C C . ASP A 1 83 ? 5.848 6.301 -2.982 1.00 95.00 83 ASP A C 1
ATOM 681 O O . ASP A 1 83 ? 6.015 5.806 -4.095 1.00 95.00 83 ASP A O 1
ATOM 685 N N . HIS A 1 84 ? 4.632 6.438 -2.464 1.00 96.50 84 HIS A N 1
ATOM 686 C CA . HIS A 1 84 ? 3.414 6.114 -3.190 1.00 96.50 84 HIS A CA 1
ATOM 687 C C . HIS A 1 84 ? 2.240 6.957 -2.693 1.00 96.50 84 HIS A C 1
ATOM 689 O O . HIS A 1 84 ? 2.215 7.411 -1.548 1.00 96.50 84 HIS A O 1
ATOM 695 N N . VAL A 1 85 ? 1.263 7.197 -3.569 1.00 96.44 85 VAL A N 1
ATOM 696 C CA . VAL A 1 85 ? 0.083 8.002 -3.240 1.00 96.44 85 VAL A CA 1
ATOM 697 C C . VAL A 1 85 ? -1.130 7.575 -4.059 1.00 96.44 85 VAL A C 1
ATOM 699 O O . VAL A 1 85 ? -1.050 7.362 -5.271 1.00 96.44 85 VAL A O 1
ATOM 702 N N . LEU A 1 86 ? -2.270 7.458 -3.384 1.00 97.50 86 LEU A N 1
ATOM 703 C CA . LEU A 1 86 ? -3.563 7.220 -4.018 1.00 97.50 86 LEU A CA 1
ATOM 704 C C . LEU A 1 86 ? -4.091 8.510 -4.655 1.00 97.50 86 LEU A C 1
ATOM 706 O O . LEU A 1 86 ? -3.983 9.594 -4.075 1.00 97.50 86 LEU A O 1
ATOM 710 N N . SER A 1 87 ? -4.717 8.401 -5.826 1.00 97.31 87 SER A N 1
ATOM 711 C CA . SER A 1 87 ? -5.519 9.500 -6.367 1.00 97.31 87 SER A CA 1
ATOM 712 C C . SER A 1 87 ? -6.683 9.832 -5.419 1.00 97.31 87 SER A C 1
ATOM 714 O O . SER A 1 87 ? -7.137 8.964 -4.674 1.00 97.31 87 SER A O 1
ATOM 716 N N . PRO A 1 88 ? -7.231 11.063 -5.443 1.00 95.38 88 PRO A N 1
ATOM 717 C CA . PRO A 1 88 ? -8.317 11.453 -4.536 1.00 95.38 88 PRO A CA 1
ATOM 718 C C . PRO A 1 88 ? -9.577 10.573 -4.597 1.00 95.38 88 PRO A C 1
ATOM 720 O O . PRO A 1 88 ? -10.353 10.546 -3.641 1.00 95.38 88 PRO A O 1
ATOM 723 N N . ASP A 1 89 ? -9.800 9.890 -5.721 1.00 95.94 89 ASP A N 1
ATOM 724 C CA . ASP A 1 89 ? -10.898 8.947 -5.956 1.00 95.94 89 ASP A CA 1
ATOM 725 C C . ASP A 1 89 ? -10.487 7.466 -5.797 1.00 95.94 89 ASP A C 1
ATOM 727 O O . ASP A 1 89 ? -11.295 6.580 -6.064 1.00 95.94 89 ASP A O 1
ATOM 731 N N . ASN A 1 90 ? -9.252 7.199 -5.356 1.00 95.94 90 ASN A N 1
ATOM 732 C CA . ASN A 1 90 ? -8.605 5.887 -5.234 1.00 95.94 90 ASN A CA 1
ATOM 733 C C . ASN A 1 90 ? -8.542 5.053 -6.534 1.00 95.94 90 ASN A C 1
ATOM 735 O O . ASN A 1 90 ? -8.242 3.862 -6.470 1.00 95.94 90 ASN A O 1
ATOM 739 N N . SER A 1 91 ? -8.832 5.627 -7.707 1.00 95.50 91 SER A N 1
ATOM 740 C CA . SER A 1 91 ? -8.817 4.892 -8.983 1.00 95.50 91 SER A CA 1
ATOM 741 C C . SER A 1 91 ? -7.406 4.630 -9.525 1.00 95.50 91 SER A C 1
ATOM 743 O O . SER A 1 91 ? -7.213 3.742 -10.358 1.00 95.50 91 SER A O 1
ATOM 745 N N . HIS A 1 92 ? -6.415 5.376 -9.034 1.00 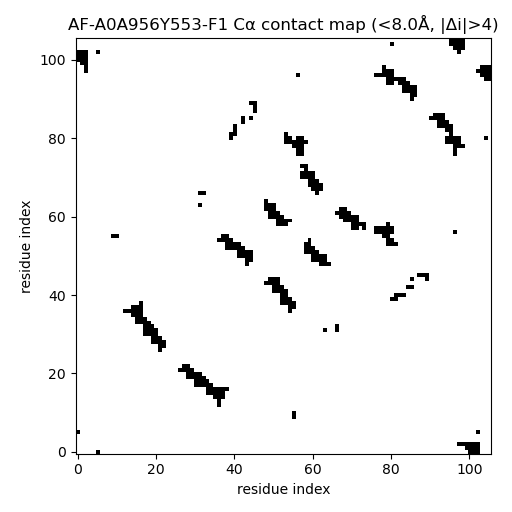97.19 92 HIS A N 1
ATOM 746 C CA . HIS A 1 92 ? -5.017 5.261 -9.418 1.00 97.19 92 HIS A CA 1
ATOM 747 C C . HIS A 1 92 ? -4.102 5.251 -8.191 1.00 97.19 92 HIS A C 1
ATOM 749 O O . HIS A 1 92 ? -4.382 5.886 -7.174 1.00 97.19 92 HIS A O 1
ATOM 755 N N . LEU A 1 93 ? -2.968 4.570 -8.332 1.00 97.38 93 LEU A N 1
ATOM 756 C CA . LEU A 1 93 ? -1.864 4.576 -7.381 1.00 97.38 93 LEU A CA 1
ATOM 757 C C . LEU A 1 93 ? -0.609 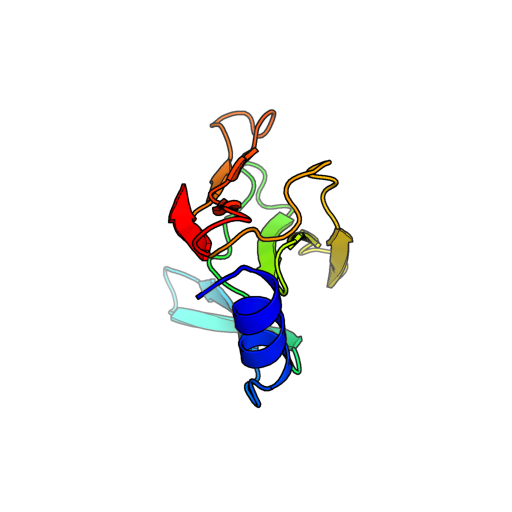5.024 -8.131 1.00 97.38 93 LEU A C 1
ATOM 759 O O . LEU A 1 93 ? -0.175 4.354 -9.068 1.00 97.38 93 LEU A O 1
ATOM 763 N N . ALA A 1 94 ? -0.047 6.164 -7.742 1.00 97.44 94 ALA A N 1
ATOM 764 C CA . ALA A 1 94 ? 1.293 6.543 -8.167 1.00 97.44 94 ALA A CA 1
ATOM 765 C C . ALA A 1 94 ? 2.305 5.863 -7.241 1.00 97.44 94 ALA A C 1
ATOM 767 O O . ALA A 1 94 ? 2.101 5.832 -6.028 1.00 97.44 94 ALA A O 1
ATOM 768 N N . ILE A 1 95 ? 3.371 5.325 -7.822 1.00 97.62 95 ILE A N 1
ATOM 769 C CA . I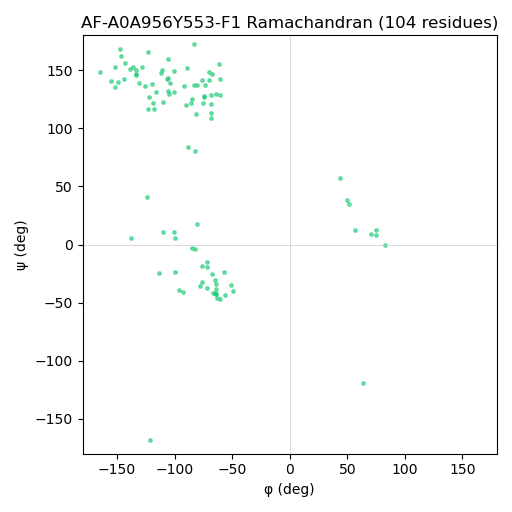LE A 1 95 ? 4.440 4.601 -7.132 1.00 97.62 95 ILE A CA 1
ATOM 770 C C . ILE A 1 95 ?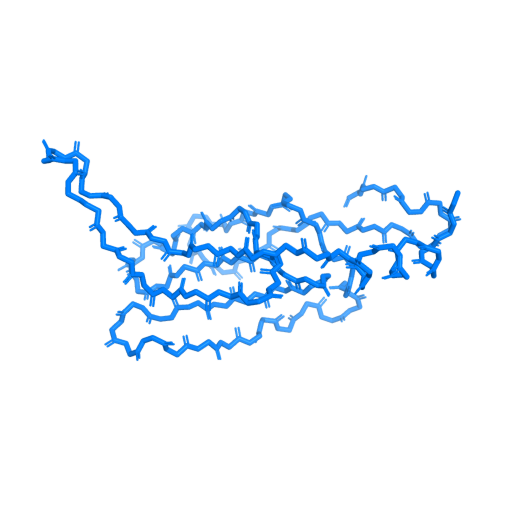 5.788 5.108 -7.634 1.00 97.62 95 ILE A C 1
ATOM 772 O O . ILE A 1 95 ? 5.918 5.433 -8.815 1.00 97.62 95 ILE A O 1
ATOM 776 N N . SER A 1 96 ? 6.784 5.125 -6.759 1.00 96.81 96 SER A N 1
ATOM 777 C CA . SER A 1 96 ? 8.188 5.137 -7.146 1.00 96.81 96 SER A CA 1
ATOM 778 C C . SER A 1 96 ? 8.713 3.709 -7.284 1.00 96.81 96 SER A C 1
ATOM 780 O O . SER A 1 96 ? 8.245 2.773 -6.625 1.00 96.81 96 SER A O 1
ATOM 782 N N . HIS A 1 97 ? 9.709 3.526 -8.143 1.00 96.69 97 HIS A N 1
ATOM 783 C CA . HIS A 1 97 ? 10.295 2.220 -8.420 1.00 96.69 97 HIS A CA 1
ATOM 784 C C . HIS A 1 97 ? 11.800 2.331 -8.663 1.00 96.69 97 HIS A C 1
ATOM 786 O O . HIS A 1 97 ? 12.274 3.270 -9.303 1.00 96.69 97 HIS A O 1
ATOM 792 N N . PHE A 1 98 ? 12.574 1.356 -8.183 1.00 97.12 98 PHE A N 1
ATOM 793 C CA . PHE A 1 98 ? 14.006 1.305 -8.469 1.00 97.12 98 PHE A CA 1
ATOM 794 C C . PHE A 1 98 ? 14.281 0.849 -9.900 1.00 97.12 98 PHE A C 1
ATOM 796 O O . PHE A 1 98 ? 13.817 -0.193 -10.354 1.00 97.12 98 PHE A O 1
ATOM 803 N N . THR A 1 99 ? 15.077 1.610 -10.630 1.00 95.31 99 THR A N 1
ATOM 804 C CA . THR A 1 99 ? 15.502 1.243 -11.984 1.00 95.31 99 THR A CA 1
ATOM 805 C C . THR A 1 99 ? 16.463 0.069 -11.992 1.00 95.31 99 THR A C 1
ATOM 807 O O . THR A 1 99 ? 17.246 -0.126 -11.063 1.00 95.31 99 THR A O 1
ATOM 810 N N . ASN A 1 100 ? 16.409 -0.730 -13.057 1.00 92.94 100 ASN A N 1
ATOM 811 C CA . ASN A 1 100 ? 17.182 -1.965 -13.134 1.00 92.94 100 ASN A CA 1
ATOM 812 C C . ASN A 1 100 ? 18.694 -1.681 -13.184 1.00 92.94 100 ASN A C 1
ATOM 814 O O . ASN A 1 100 ? 19.485 -2.337 -12.506 1.00 92.94 100 ASN A O 1
ATOM 818 N N . GLU A 1 101 ? 19.081 -0.660 -13.952 1.00 93.25 101 GLU A N 1
ATOM 819 C CA . GLU A 1 101 ? 20.469 -0.385 -14.322 1.00 93.25 101 GLU A CA 1
ATOM 820 C C . GLU A 1 101 ? 21.309 0.154 -13.158 1.00 93.25 101 GLU A C 1
ATOM 822 O O . GLU A 1 101 ? 22.496 -0.155 -13.046 1.00 93.25 101 GLU A O 1
ATOM 827 N N . ASP A 1 102 ? 20.710 0.990 -12.312 1.00 94.88 102 ASP A N 1
ATOM 828 C CA . ASP A 1 102 ? 21.418 1.775 -11.297 1.00 94.88 102 ASP A CA 1
ATOM 829 C C . ASP A 1 102 ? 20.707 1.830 -9.938 1.00 94.88 102 ASP A C 1
ATOM 831 O O . ASP A 1 102 ? 21.178 2.538 -9.045 1.00 94.88 102 ASP A O 1
ATOM 835 N N . ALA A 1 103 ? 19.601 1.092 -9.769 1.00 95.00 103 ALA A N 1
ATOM 836 C CA . ALA A 1 103 ? 18.826 1.026 -8.532 1.00 95.00 103 ALA A CA 1
ATOM 837 C C . ALA A 1 103 ? 18.447 2.414 -7.982 1.00 95.00 103 ALA A C 1
ATOM 839 O O . ALA A 1 103 ? 18.415 2.640 -6.771 1.00 95.00 103 ALA A O 1
ATOM 840 N N . THR A 1 104 ? 18.180 3.367 -8.877 1.00 95.25 104 THR A N 1
ATOM 841 C CA . THR A 1 104 ? 17.770 4.724 -8.514 1.00 95.25 104 THR A CA 1
ATOM 842 C C . THR A 1 104 ? 16.250 4.798 -8.462 1.00 95.25 104 THR A C 1
ATOM 844 O O . THR A 1 104 ? 15.570 4.257 -9.329 1.00 95.25 104 THR A O 1
ATOM 847 N N . SER A 1 105 ? 15.711 5.453 -7.434 1.00 94.31 105 SER A N 1
ATOM 848 C CA . SER A 1 105 ? 14.268 5.683 -7.323 1.00 94.31 105 SER A CA 1
ATOM 849 C C . SER A 1 105 ? 13.807 6.657 -8.409 1.00 94.31 105 SER A C 1
ATOM 851 O O . SER A 1 105 ? 14.411 7.725 -8.563 1.00 94.31 105 SER A O 1
ATOM 853 N N . ARG A 1 106 ? 12.775 6.287 -9.169 1.00 89.81 106 ARG A N 1
ATOM 854 C CA . ARG A 1 106 ? 12.131 7.121 -10.193 1.00 89.81 106 ARG A CA 1
ATOM 855 C C . ARG A 1 106 ? 10.618 7.011 -10.110 1.00 89.81 106 ARG A C 1
ATOM 857 O O . ARG A 1 106 ? 10.139 5.949 -9.650 1.00 89.81 106 ARG A O 1
#

Nearest PDB structures (foldseek):
  2ojh-assembly1_A  TM=9.372E-01  e=1.163E-05  Agrobacterium fabrum str. C58
  6s5u-assembly3_B  TM=7.113E-01  e=3.514E-03  Ophiorrhiza pumila
  5yzm-assembly1_C  TM=7.384E-01  e=1.329E-02  Deinococcus radiodurans R1 = ATCC 13939 = DSM 20539
  5olj-assembly1_A  TM=6.283E-01  e=2.511E-01  Porphyromonas gingivalis
  7z6e-assembly2_B  TM=5.160E-01  e=6.444E-01  Caenorhabditis elegans

Solvent-accessible surface area (backbone atoms only — not comparable to full-atom values): 6202 Å² total; per-residue (Å²): 101,36,35,68,61,51,51,53,57,60,73,66,54,90,43,65,32,74,47,65,49,64,44,91,88,79,66,52,72,45,82,73,46,77,38,88,38,62,65,36,64,76,41,73,42,92,86,65,52,34,36,37,30,30,39,90,16,35,42,31,38,36,31,71,90,77,66,48,75,46,78,50,90,58,79,87,53,56,43,28,50,63,54,63,47,67,43,96,82,64,84,45,73,51,68,29,31,44,37,65,83,56,46,46,81,82

Foldseek 3Di:
DFPVVVLVVQVPDQDKDWDWDADPPPRDIDTLDIGRHDKAAWDADPVRQWTWIDGSQFIWIQGRVPRDIDTDCPDPRSQWDHDWDADNNNPDIDTWGQDRGHGDTD

Radius of gyration: 14.81 Å; Cα contacts (8 Å, |Δi|>4): 203; chains: 1; bounding box: 38×23×37 Å

Sequence (106 aa):
MDIETLRKWIAERDSFSILETVDVFTGERTVLREFDYIIEAPNWTRDGRYLVYNAKGRMFTYELATGDIQEIDTGFATDCNNDHVLSPDNSHLAISHFTNEDATSR

Secondary structure (DSSP, 8-state):
--HHHHHHHHHT----EEEEEE-TTT--EEEEEEESS-EEEEEE-TTSSEEEEEETBEEEEEETTT--EEEE--TT--SEEEEEEE-TTSS-EEEEEB-TTT--B-